Protein AF-A0A4Q7WM48-F1 (afdb_monomer)

Secondary structure (DSSP, 8-state):
----PPPP---------HHHHHHHHHHHHHHHHHHH--S--EEEETTEEEE--HHHHHHHHHHHHHHHHHHHHHTT-

Sequence (77 aa):
MTDTQAPGEKKRGWRPSPKQIAAAVVMVLALVFALQNQDETNITLFFWNIRSPLWLCLLILLILGVGAGWLVQKRRD

Foldseek 3Di:
DDDPDDDDDDPDDDDDDPVRVVLVVLVVVLVVLLVVQQDQDFDDDPHDTDRDRPSVVSVVVNVVVVVVVVVVVVVVD

Structure (mmCIF, N/CA/C/O backbone):
data_AF-A0A4Q7WM48-F1
#
_entry.id   AF-A0A4Q7WM48-F1
#
loop_
_atom_site.group_PDB
_atom_site.id
_atom_site.type_symbol
_atom_site.label_atom_id
_atom_site.label_alt_id
_atom_site.label_comp_id
_atom_site.label_asym_id
_atom_site.label_entity_id
_atom_site.label_seq_id
_atom_site.pdbx_PDB_ins_code
_atom_site.Cartn_x
_atom_site.Cartn_y
_atom_site.Cartn_z
_atom_site.occupancy
_atom_site.B_iso_or_equiv
_atom_site.auth_seq_id
_atom_site.auth_comp_id
_atom_site.auth_asym_id
_atom_site.auth_atom_id
_atom_site.pdbx_PDB_model_num
ATOM 1 N N . MET A 1 1 ? 7.349 14.697 -59.696 1.00 54.19 1 MET A N 1
ATOM 2 C CA . MET A 1 1 ? 7.892 15.247 -58.436 1.00 54.19 1 MET A CA 1
ATOM 3 C C . MET A 1 1 ? 7.346 14.371 -57.324 1.00 54.19 1 MET A C 1
ATOM 5 O O . MET A 1 1 ? 6.139 14.244 -57.220 1.00 54.19 1 MET A O 1
ATOM 9 N N . THR A 1 2 ? 8.222 13.618 -56.668 1.00 54.81 2 THR A N 1
ATOM 10 C CA . THR A 1 2 ? 7.914 12.512 -55.747 1.00 54.81 2 THR A CA 1
ATOM 11 C C . THR A 1 2 ? 7.466 13.017 -54.376 1.00 54.81 2 THR A C 1
ATOM 13 O O . THR A 1 2 ? 8.218 13.744 -53.730 1.00 54.81 2 THR A O 1
ATOM 16 N N . ASP A 1 3 ? 6.288 12.587 -53.919 1.00 59.88 3 ASP A N 1
ATOM 17 C CA . ASP A 1 3 ? 5.854 12.720 -52.526 1.00 59.88 3 ASP A CA 1
ATOM 18 C C . ASP A 1 3 ? 6.682 11.789 -51.631 1.00 59.88 3 ASP A C 1
ATOM 20 O O . ASP A 1 3 ? 6.466 10.578 -51.571 1.00 59.88 3 ASP A O 1
ATOM 24 N N . THR A 1 4 ? 7.651 12.359 -50.920 1.00 66.88 4 THR A N 1
ATOM 25 C CA . THR A 1 4 ? 8.348 11.682 -49.824 1.00 66.88 4 THR A CA 1
ATOM 26 C C . THR A 1 4 ? 7.468 11.767 -48.577 1.00 66.88 4 THR A C 1
ATOM 28 O O . THR A 1 4 ? 7.531 12.742 -47.830 1.00 66.88 4 THR A O 1
ATOM 31 N N . GLN A 1 5 ? 6.627 10.757 -48.339 1.00 65.88 5 GLN A N 1
ATOM 32 C CA . GLN A 1 5 ? 5.944 10.613 -47.052 1.00 65.88 5 GLN A CA 1
ATOM 33 C C . GLN A 1 5 ? 6.933 10.135 -45.981 1.00 65.88 5 GLN A C 1
ATOM 35 O O . GLN A 1 5 ? 7.590 9.104 -46.131 1.00 65.88 5 GLN A O 1
ATOM 40 N N . ALA A 1 6 ? 7.039 10.903 -44.896 1.00 68.44 6 ALA A N 1
ATOM 41 C CA . ALA A 1 6 ? 7.843 10.560 -43.730 1.00 68.44 6 ALA A CA 1
ATOM 42 C C . ALA A 1 6 ? 7.284 9.309 -43.012 1.00 68.44 6 ALA A C 1
ATOM 44 O O . ALA A 1 6 ? 6.070 9.085 -43.027 1.00 68.44 6 ALA A O 1
ATOM 45 N N . PRO A 1 7 ? 8.126 8.489 -42.354 1.00 62.47 7 PRO A N 1
ATOM 46 C CA . PRO A 1 7 ? 7.673 7.262 -41.710 1.00 62.47 7 PRO A CA 1
ATOM 47 C C . PRO A 1 7 ? 6.813 7.599 -40.487 1.00 62.47 7 PRO A C 1
ATOM 49 O O . PRO A 1 7 ? 7.272 8.280 -39.573 1.00 62.47 7 PRO A O 1
ATOM 52 N N . GLY A 1 8 ? 5.575 7.101 -40.456 1.00 62.38 8 GLY A N 1
ATOM 53 C CA . GLY A 1 8 ? 4.671 7.273 -39.320 1.00 62.38 8 GLY A CA 1
ATOM 54 C C . GLY A 1 8 ? 5.279 6.743 -38.018 1.00 62.38 8 GLY A C 1
ATOM 55 O O . GLY A 1 8 ? 5.654 5.570 -37.926 1.00 62.38 8 GLY A O 1
ATOM 56 N N . GLU A 1 9 ? 5.361 7.607 -37.004 1.00 65.25 9 GLU A N 1
ATOM 57 C CA . GLU A 1 9 ? 5.772 7.241 -35.649 1.00 65.25 9 GLU A CA 1
ATOM 58 C C . GLU A 1 9 ? 4.871 6.125 -35.107 1.00 65.25 9 GLU A C 1
ATOM 60 O O . GLU A 1 9 ? 3.686 6.314 -34.812 1.00 65.25 9 GLU A O 1
ATOM 65 N N . LYS A 1 10 ? 5.437 4.926 -34.946 1.00 62.03 10 LYS A N 1
ATOM 66 C CA . LYS A 1 10 ? 4.757 3.819 -34.273 1.00 62.03 10 LYS A CA 1
ATOM 67 C C . LYS A 1 10 ? 4.609 4.183 -32.797 1.00 62.03 10 LYS A C 1
ATOM 69 O O . LYS A 1 10 ? 5.570 4.072 -32.036 1.00 62.03 10 LYS A O 1
ATOM 74 N N . LYS A 1 11 ? 3.407 4.601 -32.385 1.00 66.19 11 LYS A N 1
ATOM 75 C CA . LYS A 1 11 ? 3.075 4.850 -30.975 1.00 66.19 11 LYS A CA 1
ATOM 76 C C . LYS A 1 11 ? 3.358 3.579 -30.173 1.00 66.19 11 LYS A C 1
ATOM 78 O O . LYS A 1 11 ? 2.649 2.581 -30.294 1.00 66.19 11 LYS A O 1
ATOM 83 N N . ARG A 1 12 ? 4.444 3.589 -29.399 1.00 72.31 12 ARG A N 1
ATOM 84 C CA . ARG A 1 12 ? 4.881 2.441 -28.600 1.00 72.31 12 ARG A CA 1
ATOM 85 C C . ARG A 1 12 ? 3.820 2.199 -27.527 1.00 72.31 12 ARG A C 1
ATOM 87 O O . ARG A 1 12 ? 3.652 3.021 -26.634 1.00 72.31 12 ARG A O 1
ATOM 94 N N . GLY A 1 13 ? 3.059 1.112 -27.668 1.00 73.0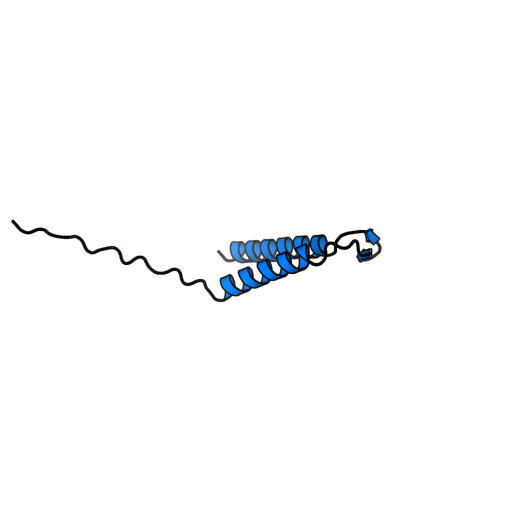6 13 GLY A N 1
ATOM 95 C CA . GLY A 1 13 ? 1.964 0.780 -26.758 1.00 73.06 13 GLY A CA 1
ATOM 96 C C . GLY A 1 13 ? 2.452 0.694 -25.312 1.00 73.06 13 GLY A C 1
ATOM 97 O O . GLY A 1 13 ? 3.489 0.084 -25.036 1.00 73.06 13 GLY A O 1
ATOM 98 N N . TRP A 1 14 ? 1.721 1.331 -24.398 1.00 77.25 14 TRP A N 1
ATOM 99 C CA . TRP A 1 14 ? 2.059 1.334 -22.980 1.00 77.25 14 TRP A CA 1
ATOM 100 C C . TRP A 1 14 ? 1.945 -0.085 -22.413 1.00 77.25 14 TRP A C 1
ATOM 102 O O . TRP A 1 14 ? 0.912 -0.740 -22.532 1.00 77.25 14 TRP A O 1
ATOM 112 N N . ARG A 1 15 ? 3.037 -0.571 -21.820 1.00 84.31 15 ARG A N 1
ATOM 113 C CA . ARG A 1 15 ? 3.125 -1.878 -21.164 1.00 84.31 15 ARG A CA 1
ATOM 114 C C . ARG A 1 15 ? 3.530 -1.650 -19.709 1.00 84.31 15 ARG A C 1
ATOM 116 O O . ARG A 1 15 ? 4.724 -1.476 -19.458 1.00 84.31 15 ARG A O 1
ATOM 123 N N . PRO A 1 16 ? 2.573 -1.573 -18.770 1.00 81.00 16 PRO A N 1
ATOM 124 C CA . PRO A 1 16 ? 2.898 -1.371 -17.366 1.00 81.00 16 PRO A CA 1
ATOM 125 C C . PRO A 1 16 ? 3.721 -2.546 -16.830 1.00 81.00 16 PRO A C 1
ATOM 127 O O . PRO A 1 16 ? 3.469 -3.709 -17.145 1.00 81.00 16 PRO A O 1
ATOM 130 N N . SER A 1 17 ? 4.728 -2.231 -16.020 1.00 88.56 17 SER A N 1
ATOM 131 C CA . SER A 1 17 ? 5.560 -3.227 -15.343 1.00 88.56 17 SER A CA 1
ATOM 132 C C . SER A 1 17 ? 4.732 -4.020 -14.319 1.00 88.56 17 SER A C 1
ATOM 134 O O . SER A 1 17 ? 3.834 -3.440 -13.701 1.00 88.56 17 SER A O 1
ATOM 136 N N . PRO A 1 18 ? 5.053 -5.300 -14.037 1.00 85.50 18 PRO A N 1
ATOM 137 C CA . PRO A 1 18 ? 4.387 -6.084 -12.991 1.00 85.50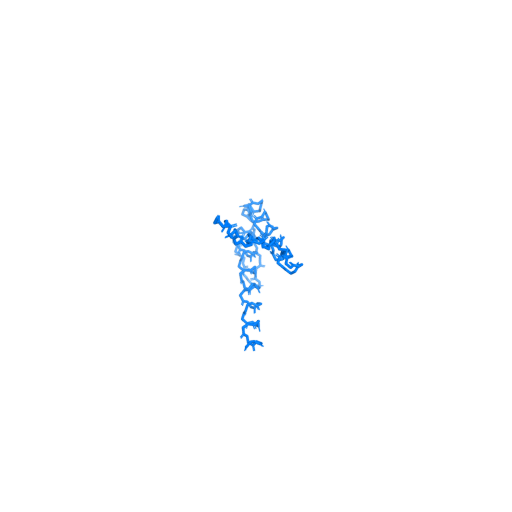 18 PRO A CA 1
ATOM 138 C C . PRO A 1 18 ? 4.309 -5.370 -11.634 1.00 85.50 18 PRO A C 1
ATOM 140 O O . PRO A 1 18 ? 3.309 -5.478 -10.929 1.00 85.50 18 PRO A O 1
ATOM 143 N N . LYS A 1 19 ? 5.325 -4.564 -11.293 1.00 80.56 19 LYS A N 1
ATOM 144 C CA . LYS A 1 19 ? 5.322 -3.738 -10.074 1.00 80.56 19 LYS A CA 1
ATOM 145 C C . LYS A 1 19 ? 4.245 -2.649 -10.097 1.00 80.56 19 LYS A C 1
ATOM 147 O O . LYS A 1 19 ? 3.625 -2.391 -9.073 1.00 80.56 19 LYS A O 1
ATOM 152 N N . GLN A 1 20 ? 4.014 -2.020 -11.252 1.00 84.12 20 GLN A N 1
ATOM 153 C CA . GLN A 1 20 ? 2.978 -0.992 -11.408 1.00 84.12 20 GLN A CA 1
ATOM 154 C C . GLN A 1 20 ? 1.582 -1.604 -11.313 1.00 84.12 20 GLN A C 1
ATOM 156 O O . GLN A 1 20 ? 0.705 -1.019 -10.688 1.00 84.12 20 GLN A O 1
ATOM 161 N N . ILE A 1 21 ? 1.400 -2.802 -11.875 1.00 88.38 21 ILE A N 1
ATOM 162 C CA . ILE A 1 21 ? 0.149 -3.556 -11.758 1.00 88.38 21 ILE A CA 1
ATOM 163 C C . ILE A 1 21 ? -0.109 -3.905 -10.288 1.00 88.38 21 ILE A C 1
ATOM 165 O O . ILE A 1 21 ? -1.189 -3.622 -9.784 1.00 88.38 21 ILE A O 1
ATOM 169 N N . ALA A 1 22 ? 0.888 -4.435 -9.574 1.00 83.12 22 ALA A N 1
ATOM 170 C CA . ALA A 1 22 ? 0.759 -4.749 -8.151 1.00 83.12 22 ALA A CA 1
ATOM 171 C C . ALA A 1 22 ? 0.408 -3.510 -7.307 1.00 83.12 22 ALA A C 1
ATOM 173 O O . ALA A 1 22 ? -0.514 -3.563 -6.497 1.00 83.12 22 ALA A O 1
ATOM 174 N N . ALA A 1 23 ? 1.086 -2.380 -7.531 1.00 79.25 23 ALA A N 1
ATOM 175 C CA . ALA A 1 23 ? 0.786 -1.130 -6.834 1.00 79.25 23 ALA A CA 1
ATOM 176 C C . ALA A 1 23 ? -0.643 -0.633 -7.117 1.00 79.25 23 ALA A C 1
ATOM 178 O O . ALA A 1 23 ? -1.347 -0.229 -6.192 1.00 79.25 23 ALA A O 1
ATOM 179 N N . ALA A 1 24 ? -1.089 -0.709 -8.374 1.00 83.94 24 ALA A N 1
ATOM 180 C CA . ALA A 1 24 ? -2.448 -0.342 -8.758 1.00 83.94 24 ALA A CA 1
ATOM 181 C C . ALA A 1 24 ? -3.492 -1.249 -8.090 1.00 83.94 24 ALA A C 1
ATOM 183 O O . ALA A 1 24 ? -4.474 -0.752 -7.546 1.00 83.94 24 ALA A O 1
ATOM 184 N N . VAL A 1 25 ? -3.258 -2.564 -8.062 1.00 86.88 25 VAL A N 1
ATOM 185 C CA . VAL A 1 25 ? -4.147 -3.527 -7.393 1.00 86.88 25 VAL A CA 1
ATOM 186 C C . VAL A 1 25 ? -4.250 -3.228 -5.899 1.00 86.88 25 VAL A C 1
ATOM 188 O O . VAL A 1 25 ? -5.358 -3.137 -5.378 1.00 86.88 25 VAL A O 1
ATOM 191 N N . VAL A 1 26 ? -3.125 -3.017 -5.212 1.00 80.69 26 VAL A N 1
ATOM 192 C CA . VAL A 1 26 ? -3.119 -2.687 -3.776 1.00 80.69 26 VAL A CA 1
ATOM 193 C C . VAL A 1 26 ? -3.870 -1.382 -3.506 1.00 80.69 26 VAL A C 1
ATOM 195 O O . VAL A 1 26 ? -4.653 -1.314 -2.562 1.00 80.69 26 VAL A O 1
ATOM 198 N N . MET A 1 27 ? -3.682 -0.365 -4.348 1.00 79.75 27 MET A N 1
ATOM 199 C CA . MET A 1 27 ? -4.394 0.908 -4.233 1.00 79.75 27 MET A CA 1
ATOM 200 C C . MET A 1 27 ? -5.909 0.732 -4.391 1.00 79.75 27 MET A C 1
ATOM 202 O O . MET A 1 27 ? -6.672 1.256 -3.581 1.00 79.75 27 MET A O 1
ATOM 206 N N . VAL A 1 28 ? -6.348 -0.028 -5.399 1.00 85.50 28 VAL A N 1
ATOM 207 C CA . VAL A 1 28 ? -7.772 -0.320 -5.622 1.00 85.50 28 VAL A CA 1
ATOM 208 C C . VAL A 1 28 ? -8.354 -1.096 -4.445 1.00 85.50 28 VAL A C 1
ATOM 210 O O . VAL A 1 28 ? -9.414 -0.730 -3.950 1.00 85.50 28 VAL A O 1
ATOM 213 N N . LEU A 1 29 ? -7.658 -2.123 -3.951 1.00 81.38 29 LEU A N 1
ATOM 214 C CA . LEU A 1 29 ? -8.103 -2.886 -2.785 1.00 81.38 29 LEU A CA 1
ATOM 215 C C . LEU A 1 29 ? -8.224 -2.001 -1.545 1.00 81.38 29 LEU A C 1
ATOM 217 O O . LEU A 1 29 ? -9.232 -2.083 -0.855 1.00 81.38 29 LEU A O 1
ATOM 221 N N . ALA A 1 30 ? -7.253 -1.122 -1.290 1.00 75.31 30 ALA A N 1
ATOM 222 C CA . ALA A 1 30 ? -7.312 -0.186 -0.173 1.00 75.31 30 ALA A CA 1
ATOM 223 C C . ALA A 1 30 ? -8.513 0.767 -0.286 1.00 75.31 30 ALA A C 1
ATOM 225 O O . ALA A 1 30 ? -9.209 0.977 0.701 1.00 75.31 30 ALA A O 1
ATOM 226 N N . LEU A 1 31 ? -8.798 1.289 -1.485 1.00 76.19 31 LEU A N 1
ATOM 227 C CA . LEU A 1 31 ? -9.974 2.124 -1.763 1.00 76.19 31 LEU A CA 1
ATOM 228 C C . LEU A 1 31 ? -11.291 1.370 -1.562 1.00 76.19 31 LEU A C 1
ATOM 230 O O . LEU A 1 31 ? -12.202 1.881 -0.918 1.00 76.19 31 LEU A O 1
ATOM 234 N N . VAL A 1 32 ? -11.401 0.152 -2.091 1.00 80.44 32 VAL A N 1
ATOM 235 C CA . VAL A 1 32 ? -12.597 -0.687 -1.936 1.00 80.44 32 VAL A CA 1
ATOM 236 C C . VAL A 1 32 ? -12.825 -1.008 -0.467 1.00 80.44 32 VAL A C 1
ATOM 238 O O . VAL A 1 32 ? -13.920 -0.804 0.045 1.00 80.44 32 VAL A O 1
ATOM 241 N N . PHE A 1 33 ? -11.779 -1.449 0.228 1.00 72.19 33 PHE A N 1
ATOM 242 C CA . PHE A 1 33 ? -11.835 -1.714 1.657 1.00 72.19 33 PHE A CA 1
ATOM 243 C C . PHE A 1 33 ? -12.214 -0.449 2.425 1.00 72.19 33 PHE A C 1
ATOM 245 O O . PHE A 1 33 ? -12.982 -0.518 3.381 1.00 72.19 33 PHE A O 1
ATOM 252 N N . ALA A 1 34 ? -11.737 0.709 1.966 1.00 70.19 34 ALA A N 1
ATOM 253 C CA . ALA A 1 34 ? -12.041 1.975 2.588 1.00 70.19 34 ALA A CA 1
ATOM 254 C C . ALA A 1 34 ? -13.518 2.369 2.485 1.00 70.19 34 ALA A C 1
ATOM 256 O O . ALA A 1 34 ? -14.137 2.784 3.461 1.00 70.19 34 ALA A O 1
ATOM 257 N N . LEU A 1 35 ? -14.082 2.207 1.292 1.00 72.19 35 LEU A N 1
ATOM 258 C CA . LEU A 1 35 ? -15.477 2.522 1.013 1.00 72.19 35 LEU A CA 1
ATOM 259 C C . LEU A 1 35 ? -16.434 1.496 1.627 1.00 72.19 35 LEU A C 1
ATOM 261 O O . LEU A 1 35 ? -17.520 1.871 2.051 1.00 72.19 35 LEU A O 1
ATOM 265 N N . GLN A 1 36 ? -16.036 0.223 1.695 1.00 72.31 36 GLN A N 1
ATOM 266 C CA . GLN A 1 36 ? -16.856 -0.838 2.287 1.00 72.31 36 GLN A CA 1
ATOM 267 C C . GLN A 1 36 ? -16.860 -0.808 3.819 1.00 72.31 36 GLN A C 1
ATOM 269 O O . GLN A 1 36 ? -17.870 -1.144 4.422 1.00 72.31 36 GLN A O 1
ATOM 274 N N . ASN A 1 37 ? -15.765 -0.392 4.461 1.00 69.75 37 ASN A N 1
ATOM 275 C CA . ASN A 1 37 ? -15.644 -0.363 5.923 1.00 69.75 37 ASN A CA 1
ATOM 276 C C . ASN A 1 37 ? -15.873 1.056 6.473 1.00 69.75 37 ASN A C 1
ATOM 278 O O . ASN A 1 37 ? -15.028 1.602 7.188 1.00 69.75 37 ASN A O 1
ATOM 282 N N . GLN A 1 38 ? -17.002 1.668 6.096 1.00 66.12 38 GLN A N 1
ATOM 283 C CA . GLN A 1 38 ? -17.434 2.983 6.595 1.00 66.12 38 GLN A CA 1
ATOM 284 C C . GLN A 1 38 ? -18.061 2.939 7.994 1.00 66.12 38 GLN A C 1
ATOM 286 O O . GLN A 1 38 ? -18.220 3.992 8.609 1.00 66.12 38 GLN A O 1
ATOM 291 N N . ASP A 1 39 ? -18.380 1.751 8.506 1.00 63.91 39 ASP A N 1
ATOM 292 C CA . ASP A 1 39 ? -18.980 1.604 9.827 1.00 63.91 39 ASP A CA 1
ATOM 293 C C . ASP A 1 39 ? -17.997 2.003 10.940 1.00 63.91 39 ASP A C 1
ATOM 295 O O . ASP A 1 39 ? -16.812 1.658 10.923 1.00 63.91 39 ASP A O 1
ATOM 299 N N . GLU A 1 40 ? -18.494 2.756 11.926 1.00 62.28 40 GLU A N 1
ATOM 300 C CA . GLU A 1 40 ? -17.699 3.222 13.063 1.00 62.28 40 GLU A CA 1
ATOM 301 C C . GLU A 1 40 ? -17.343 2.064 14.007 1.00 62.28 40 GLU A C 1
ATOM 303 O O . GLU A 1 40 ? -18.037 1.779 14.987 1.00 62.28 40 GLU A O 1
ATOM 308 N N . THR A 1 41 ? -16.230 1.395 13.719 1.00 63.12 41 THR A N 1
ATOM 309 C CA . THR A 1 41 ? -15.626 0.381 14.588 1.00 63.12 41 THR A CA 1
ATOM 310 C C . THR A 1 41 ? -14.729 1.002 15.659 1.00 63.12 41 THR A C 1
ATOM 312 O O . THR A 1 41 ? -14.006 1.965 15.414 1.00 63.12 41 THR A O 1
ATOM 315 N N . ASN A 1 42 ? -14.739 0.419 16.860 1.00 66.62 42 ASN A N 1
ATOM 316 C CA . ASN A 1 42 ? -13.737 0.731 17.879 1.00 66.62 42 ASN A CA 1
ATOM 317 C C . ASN A 1 42 ? -12.412 0.071 17.495 1.00 66.62 42 ASN A C 1
ATOM 319 O O . ASN A 1 42 ? -12.343 -1.155 17.397 1.00 66.62 42 ASN A O 1
ATOM 323 N N . ILE A 1 43 ? -11.369 0.875 17.294 1.00 64.88 43 ILE A N 1
ATOM 324 C CA . ILE A 1 43 ? -10.022 0.389 16.994 1.00 64.88 43 ILE A CA 1
ATOM 325 C C . ILE A 1 43 ? -9.127 0.714 18.182 1.00 64.88 43 ILE A C 1
ATOM 327 O O . ILE A 1 43 ? -8.998 1.869 18.594 1.00 64.88 43 ILE A O 1
ATOM 331 N N . THR A 1 44 ? -8.481 -0.316 18.720 1.00 70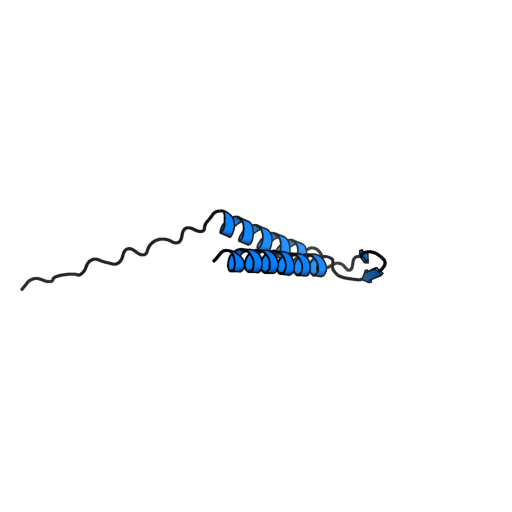.69 44 THR A N 1
ATOM 332 C CA . THR A 1 44 ? -7.487 -0.163 19.781 1.00 70.69 44 THR A CA 1
ATOM 333 C C . THR A 1 44 ? -6.097 -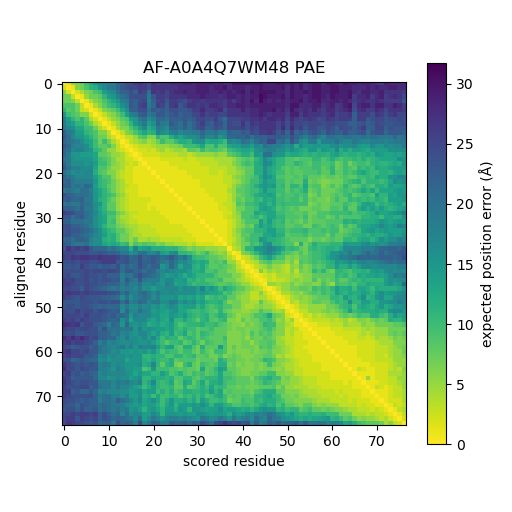0.062 19.158 1.00 70.69 44 THR A C 1
ATOM 335 O O . THR A 1 44 ? -5.598 -1.017 18.566 1.00 70.69 44 THR A O 1
ATOM 338 N N . LEU A 1 45 ? -5.466 1.106 19.279 1.00 69.25 45 LEU A N 1
ATOM 339 C CA . LEU A 1 45 ? -4.099 1.369 18.828 1.00 69.25 45 LEU A CA 1
ATOM 340 C C . LEU A 1 45 ? -3.191 1.565 20.040 1.00 69.25 45 LEU A C 1
ATOM 342 O O . LEU A 1 45 ? -3.269 2.593 20.710 1.00 69.25 45 LEU A O 1
ATOM 346 N N . PHE A 1 46 ? -2.304 0.595 20.282 1.00 74.25 46 PHE A N 1
ATOM 347 C CA . PHE A 1 46 ? -1.363 0.536 21.412 1.00 74.25 46 PHE A CA 1
ATOM 348 C C . PHE A 1 46 ? -2.041 0.633 22.791 1.00 74.25 46 PHE A C 1
ATOM 350 O O . PHE A 1 46 ? -2.197 -0.382 23.463 1.00 74.25 46 PHE A O 1
ATOM 357 N N . PHE A 1 47 ? -2.465 1.833 23.194 1.00 75.25 47 PHE A N 1
ATOM 358 C CA . PHE A 1 47 ? -3.134 2.130 24.468 1.00 75.25 47 PHE A CA 1
ATOM 359 C C . PHE A 1 47 ? -4.383 3.014 24.306 1.00 75.25 47 PHE A C 1
ATOM 361 O O . PHE A 1 47 ? -5.056 3.316 25.289 1.00 75.25 47 PHE A O 1
ATOM 368 N N . TRP A 1 48 ? -4.695 3.454 23.085 1.00 58.53 48 TRP A N 1
ATOM 369 C CA . TRP A 1 48 ? -5.821 4.336 22.800 1.00 58.53 48 TRP A CA 1
ATOM 370 C C . TRP A 1 48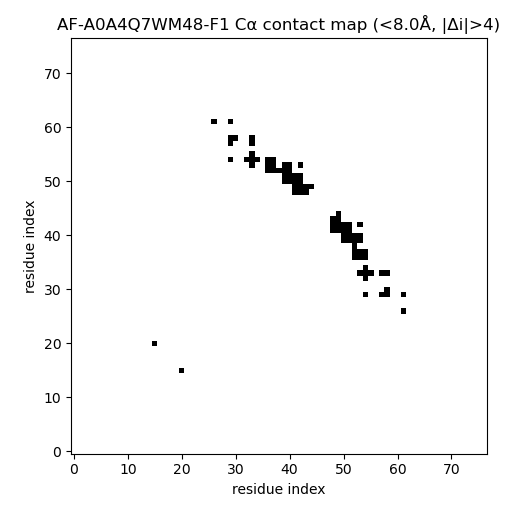 ? -6.938 3.606 22.074 1.00 58.53 48 TRP A C 1
ATOM 372 O O . TRP A 1 48 ? -6.706 2.889 21.104 1.00 58.53 48 TRP A O 1
ATOM 382 N N . ASN A 1 49 ? -8.161 3.829 22.549 1.00 71.19 49 ASN A N 1
ATOM 383 C CA . ASN A 1 49 ? -9.372 3.382 21.886 1.00 71.19 49 ASN A CA 1
ATOM 384 C C . ASN A 1 49 ? -9.930 4.573 21.118 1.00 71.19 49 ASN A C 1
ATOM 386 O O . ASN A 1 49 ? -10.412 5.536 21.715 1.00 71.19 49 ASN A O 1
ATOM 390 N N . ILE A 1 50 ? -9.784 4.535 19.800 1.00 68.88 50 ILE A N 1
ATOM 391 C CA . ILE A 1 50 ? -10.245 5.604 18.925 1.00 68.88 50 ILE A CA 1
ATOM 392 C C . ILE A 1 50 ? -11.435 5.053 18.157 1.00 68.88 50 ILE A C 1
ATOM 394 O O . ILE A 1 50 ? -11.371 3.976 17.559 1.00 68.88 50 ILE A O 1
ATOM 398 N N . ARG A 1 51 ? -12.534 5.806 18.185 1.00 70.12 51 ARG A N 1
ATOM 399 C CA . ARG A 1 51 ? -13.662 5.559 17.299 1.00 70.12 51 ARG A CA 1
ATOM 400 C C . ARG A 1 51 ? -13.293 6.149 15.951 1.00 70.12 51 ARG A C 1
ATOM 402 O O . ARG A 1 51 ? -13.336 7.363 15.762 1.00 70.12 51 ARG A O 1
ATOM 409 N N . SER A 1 52 ? -12.820 5.297 15.056 1.00 64.81 52 SER A N 1
ATOM 410 C CA . SER A 1 52 ? -12.465 5.711 13.712 1.00 64.81 52 SER A CA 1
ATOM 411 C C . SER A 1 52 ? -12.903 4.661 12.706 1.00 64.81 52 SER A C 1
ATOM 413 O O . SER A 1 52 ? -12.877 3.459 12.986 1.00 64.81 52 SER A O 1
ATOM 415 N N . PRO A 1 53 ? -13.278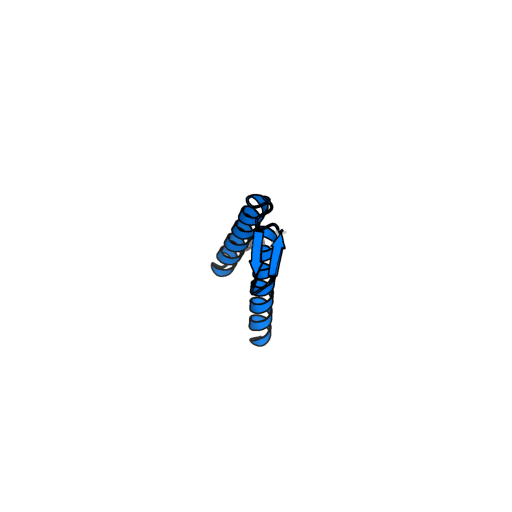 5.100 11.501 1.00 71.12 53 PRO A N 1
ATOM 416 C CA . PRO A 1 53 ? -13.459 4.177 10.407 1.00 71.12 53 PRO A CA 1
ATOM 417 C C . PRO A 1 53 ? -12.125 3.491 10.112 1.00 71.12 53 PRO A C 1
ATOM 419 O O . PRO A 1 53 ? -11.092 4.149 9.936 1.00 71.12 53 PRO A O 1
ATOM 422 N N . LEU A 1 54 ? -12.141 2.166 10.022 1.00 73.56 54 LEU A N 1
ATOM 423 C CA . LEU A 1 54 ? -10.939 1.361 9.809 1.00 73.56 54 LEU A CA 1
ATOM 424 C C . LEU A 1 54 ? -10.225 1.702 8.492 1.00 73.56 54 LEU A C 1
ATOM 426 O O . LEU A 1 54 ? -9.000 1.586 8.374 1.00 73.56 54 LEU A O 1
ATOM 430 N N . TRP A 1 55 ? -10.975 2.245 7.536 1.00 72.44 55 TRP A N 1
ATOM 431 C CA . TRP A 1 55 ? -10.443 2.773 6.295 1.00 72.44 55 TRP A CA 1
ATOM 432 C C . TRP A 1 55 ? -9.397 3.873 6.456 1.00 72.44 55 TRP A C 1
ATOM 434 O O . TRP A 1 55 ? -8.441 3.920 5.682 1.00 72.44 55 TRP A O 1
ATOM 444 N N . LEU A 1 56 ? -9.543 4.731 7.467 1.00 72.88 56 LEU A N 1
ATOM 445 C CA . LEU A 1 56 ? -8.636 5.851 7.691 1.00 72.88 56 LEU A CA 1
ATOM 446 C C . LEU A 1 56 ? -7.230 5.338 8.038 1.00 72.88 56 LEU A C 1
ATOM 448 O O . LEU A 1 56 ? -6.232 5.819 7.503 1.00 72.88 56 LEU A O 1
ATOM 452 N N . CYS A 1 57 ? -7.153 4.304 8.881 1.00 74.81 57 CYS A N 1
ATOM 453 C CA . CYS A 1 57 ? -5.895 3.670 9.271 1.00 74.81 57 CYS A CA 1
ATOM 454 C C . CYS A 1 57 ? -5.198 2.996 8.082 1.00 74.81 57 CYS A C 1
ATOM 456 O O . CYS A 1 57 ? -3.989 3.158 7.906 1.00 74.81 57 CYS A O 1
ATOM 458 N N . LEU A 1 58 ? -5.949 2.278 7.241 1.00 75.69 58 LEU A N 1
ATOM 459 C CA . LEU A 1 58 ? -5.404 1.634 6.042 1.00 75.69 58 LEU A CA 1
ATOM 460 C C . LEU A 1 58 ? -4.904 2.649 5.018 1.00 75.69 58 LEU A C 1
ATOM 462 O O . LEU A 1 58 ? -3.858 2.436 4.408 1.00 75.69 58 LEU A O 1
ATOM 466 N N . LEU A 1 59 ? -5.610 3.768 4.861 1.00 77.19 59 LEU A N 1
ATOM 467 C CA . LEU A 1 59 ? -5.218 4.834 3.949 1.00 77.19 59 LEU A CA 1
ATOM 468 C C . LEU A 1 59 ? -3.921 5.518 4.411 1.00 77.19 59 LEU A C 1
ATOM 470 O O 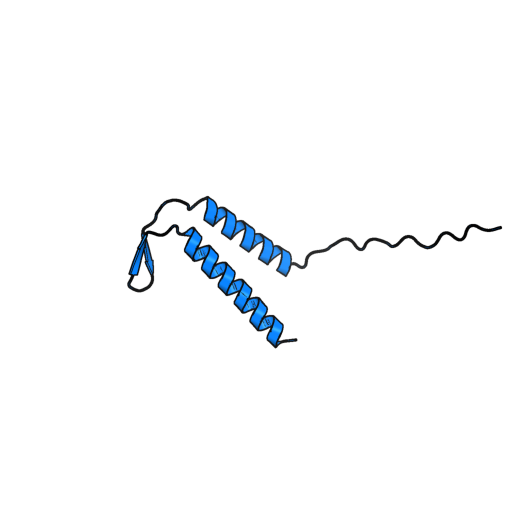. LEU A 1 59 ? -3.020 5.730 3.601 1.00 77.19 59 LEU A O 1
ATOM 474 N N . ILE A 1 60 ? -3.773 5.773 5.716 1.00 79.50 60 ILE A N 1
ATOM 475 C CA . ILE A 1 60 ? -2.527 6.297 6.298 1.00 79.50 60 ILE A CA 1
ATOM 476 C C . ILE A 1 60 ? -1.370 5.312 6.085 1.00 79.50 60 ILE A C 1
ATOM 478 O O . ILE A 1 60 ? -0.311 5.710 5.603 1.00 79.50 60 ILE A O 1
ATOM 482 N N . LEU A 1 61 ? -1.564 4.025 6.392 1.00 82.12 61 LEU A N 1
ATOM 483 C CA . LEU A 1 61 ? -0.538 2.994 6.191 1.00 82.12 61 LEU A CA 1
ATOM 484 C C . LEU A 1 61 ? -0.135 2.855 4.719 1.00 82.12 61 LEU A C 1
ATOM 486 O O . LEU A 1 61 ? 1.053 2.727 4.424 1.00 82.12 61 LEU A O 1
ATOM 490 N N . LEU A 1 62 ? -1.097 2.929 3.794 1.00 82.69 62 LEU A N 1
ATOM 491 C CA . LEU A 1 62 ? -0.837 2.911 2.356 1.00 82.69 62 LEU A CA 1
ATOM 492 C C . LEU A 1 62 ? 0.042 4.100 1.943 1.00 82.69 62 LEU A C 1
ATOM 494 O O . LEU A 1 62 ? 1.056 3.905 1.272 1.00 82.69 62 LEU A O 1
ATOM 498 N N . ILE A 1 63 ? -0.311 5.318 2.366 1.00 82.75 63 ILE A N 1
ATOM 499 C CA . ILE A 1 63 ? 0.462 6.532 2.068 1.00 82.75 63 ILE A CA 1
ATOM 500 C C . ILE A 1 63 ? 1.881 6.419 2.630 1.00 82.75 63 ILE A C 1
ATOM 502 O O . ILE A 1 63 ? 2.844 6.712 1.921 1.00 82.75 63 ILE A O 1
ATOM 506 N N . LEU A 1 64 ? 2.027 5.953 3.874 1.00 84.75 64 LEU A N 1
ATOM 507 C CA . LEU A 1 64 ? 3.332 5.749 4.503 1.00 84.75 64 LEU A CA 1
ATOM 508 C C . LEU A 1 64 ? 4.169 4.714 3.746 1.00 84.75 64 LEU A C 1
ATOM 510 O O . LEU A 1 64 ? 5.346 4.957 3.488 1.00 84.75 64 LEU A O 1
ATOM 514 N N . GLY A 1 65 ? 3.571 3.591 3.342 1.00 83.56 65 GLY A N 1
ATOM 515 C CA . GLY A 1 65 ? 4.248 2.546 2.574 1.00 83.56 65 GLY A CA 1
ATOM 516 C C . GLY A 1 65 ? 4.714 3.029 1.199 1.00 83.56 65 GLY A C 1
ATOM 517 O O . GLY A 1 65 ? 5.866 2.808 0.822 1.00 83.56 65 GLY A O 1
ATOM 518 N N . VAL A 1 66 ? 3.853 3.744 0.467 1.00 85.25 66 VAL A N 1
ATOM 519 C CA . VAL A 1 66 ? 4.195 4.332 -0.839 1.00 85.25 66 VAL A CA 1
ATOM 520 C C . VAL A 1 66 ? 5.280 5.399 -0.690 1.00 85.25 66 VAL A C 1
ATOM 522 O O . VAL A 1 66 ? 6.265 5.378 -1.428 1.00 85.25 66 VAL A O 1
ATOM 525 N N . GLY A 1 67 ? 5.143 6.298 0.286 1.00 87.31 67 GLY A N 1
ATOM 526 C CA . GLY A 1 67 ? 6.121 7.349 0.562 1.00 87.31 67 GLY A CA 1
ATOM 527 C C . GLY A 1 67 ? 7.485 6.790 0.969 1.00 87.31 67 GLY A C 1
ATOM 528 O O . GLY A 1 67 ? 8.509 7.235 0.451 1.00 87.31 67 GLY A O 1
ATOM 529 N N . ALA A 1 68 ? 7.511 5.770 1.831 1.00 84.38 68 ALA A N 1
ATOM 530 C CA . ALA A 1 68 ? 8.737 5.081 2.223 1.00 84.38 68 ALA A CA 1
ATOM 531 C C . ALA A 1 68 ? 9.395 4.380 1.028 1.00 84.38 68 ALA A C 1
ATOM 533 O O . ALA A 1 68 ? 10.596 4.535 0.812 1.00 84.38 68 ALA A O 1
ATOM 534 N N . GLY A 1 69 ? 8.614 3.664 0.212 1.00 82.44 69 GLY A N 1
ATOM 535 C CA . GLY A 1 69 ? 9.106 3.020 -1.006 1.00 82.44 69 GLY A CA 1
ATOM 536 C C . GLY A 1 69 ? 9.711 4.020 -1.994 1.00 82.44 69 GLY A C 1
ATOM 537 O O . GLY A 1 69 ? 10.810 3.797 -2.504 1.00 82.44 69 GLY A O 1
ATOM 538 N N . TRP A 1 70 ? 9.044 5.157 -2.205 1.00 87.12 70 TRP A N 1
ATOM 539 C CA . TRP A 1 70 ? 9.546 6.233 -3.059 1.00 87.12 70 TRP A CA 1
ATOM 540 C C . TRP A 1 70 ? 10.832 6.858 -2.511 1.00 87.12 70 TRP A C 1
ATOM 542 O O . TRP A 1 70 ? 11.792 7.041 -3.258 1.00 87.12 70 TRP A O 1
ATOM 552 N N . LEU A 1 71 ? 10.895 7.130 -1.202 1.00 83.12 71 LEU A N 1
ATOM 553 C CA . LEU A 1 71 ? 12.086 7.686 -0.561 1.00 83.12 71 LEU A CA 1
ATOM 554 C C . LEU A 1 71 ? 13.282 6.731 -0.657 1.00 83.12 71 LEU A C 1
ATOM 556 O O . LEU A 1 71 ? 14.399 7.175 -0.909 1.00 83.12 71 LEU A O 1
ATOM 560 N N . VAL A 1 72 ? 13.060 5.426 -0.474 1.00 87.19 72 VAL A N 1
ATOM 561 C CA . VAL A 1 72 ? 14.105 4.404 -0.625 1.00 87.19 72 VA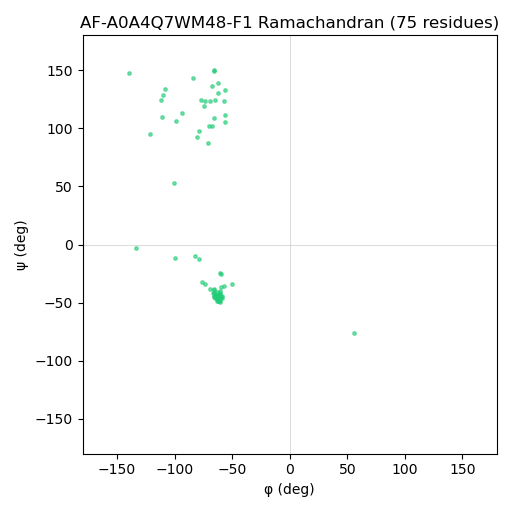L A CA 1
ATOM 562 C C . VAL A 1 72 ? 14.579 4.321 -2.071 1.00 87.19 72 VAL A C 1
ATOM 564 O O . VAL A 1 72 ? 15.781 4.224 -2.295 1.00 87.19 72 VAL A O 1
ATOM 567 N N . GLN A 1 73 ? 13.676 4.389 -3.052 1.00 82.19 73 GLN A N 1
ATOM 568 C CA . GLN A 1 73 ? 14.054 4.366 -4.464 1.00 82.19 73 GLN A CA 1
ATOM 569 C C . GLN A 1 73 ? 14.853 5.613 -4.859 1.00 82.19 73 GLN A C 1
ATOM 571 O O . GLN A 1 73 ? 15.920 5.472 -5.442 1.00 82.19 73 GLN A O 1
ATOM 576 N N . LYS A 1 74 ? 14.423 6.803 -4.423 1.00 79.81 74 LYS A N 1
ATOM 577 C CA . LYS A 1 74 ? 15.135 8.070 -4.655 1.00 79.81 74 LYS A CA 1
ATOM 578 C C . LYS A 1 74 ? 16.557 8.090 -4.080 1.00 79.81 74 LYS A C 1
ATOM 580 O O . LYS A 1 74 ? 17.381 8.858 -4.547 1.00 79.81 74 LYS A O 1
ATOM 585 N N . ARG A 1 75 ? 16.852 7.293 -3.047 1.00 73.81 75 ARG A N 1
ATOM 586 C CA . ARG A 1 75 ? 18.204 7.184 -2.464 1.00 73.81 75 ARG A CA 1
ATOM 587 C C . ARG A 1 75 ? 19.134 6.232 -3.227 1.00 73.81 75 ARG A C 1
ATOM 589 O O . ARG A 1 75 ? 20.301 6.132 -2.863 1.00 73.81 75 ARG A O 1
ATOM 596 N N . ARG A 1 76 ? 18.608 5.466 -4.187 1.00 68.94 76 ARG A N 1
ATOM 597 C CA . ARG A 1 76 ? 19.373 4.509 -5.008 1.00 68.94 76 ARG A CA 1
ATOM 598 C C . ARG A 1 76 ? 19.735 5.076 -6.383 1.00 68.94 76 ARG A C 1
ATOM 600 O O . ARG A 1 76 ? 20.542 4.448 -7.064 1.00 68.94 76 ARG A O 1
ATOM 607 N N . ASP A 1 77 ? 19.130 6.206 -6.737 1.00 53.81 77 ASP A N 1
ATOM 608 C CA . ASP A 1 77 ? 19.447 7.049 -7.891 1.00 53.81 77 ASP A CA 1
ATOM 609 C C . ASP A 1 77 ? 20.401 8.174 -7.449 1.00 53.81 77 ASP A C 1
ATOM 611 O O . ASP A 1 77 ? 21.272 8.556 -8.260 1.00 53.81 77 ASP A O 1
#

Mean predicted aligned error: 12.69 Å

Radius of gyration: 22.31 Å; Cα contacts (8 Å, |Δi|>4): 41; chains: 1; bounding box: 38×21×83 Å

InterPro domains:
  IPR010445 Lipopolysaccharide assembly protein A domain [PF06305] (36-72)

Organism: NCBI:txid3075929

pLDDT: mean 74.43, std 8.92, range [53.81, 88.56]

Solvent-accessible surface area (backbone atoms only — not comparable to full-atom values): 4834 Å² total; per-residue (Å²): 138,84,86,80,78,76,84,79,81,77,79,76,76,89,74,80,51,74,67,55,52,52,53,52,51,53,51,51,51,53,51,52,51,29,68,70,37,63,60,81,40,82,42,78,55,100,88,44,78,44,84,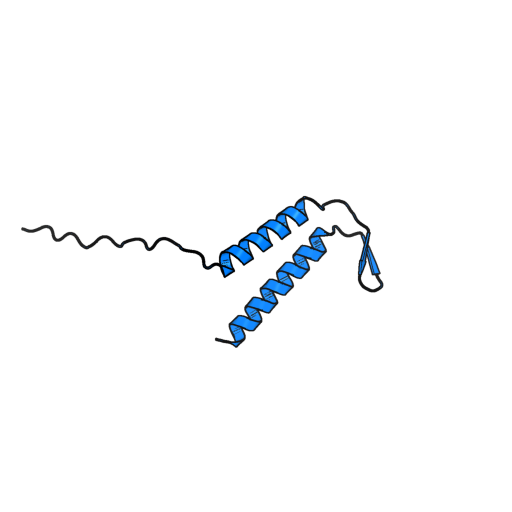40,38,61,27,58,59,54,52,51,52,48,51,51,53,52,52,50,52,51,54,56,52,64,72,76,109